Protein AF-A1SC08-F1 (afdb_monomer)

pLDDT: mean 81.38, std 13.32, range [43.0, 96.88]

Foldseek 3Di:
DPPDDDDDQDDDDDDPVRVVVVCPPPDPPDWDKDWDDPDRPDPDTQIWTFDDWAFDWDAPPVRDIDTHPDIDTDTHHDDDDDDPPDDD

Solvent-accessible surface area (backbone atoms only — not comparable to full-atom values): 6055 Å² total; per-residue (Å²): 131,83,75,83,75,89,74,91,86,84,80,86,80,79,51,73,66,56,53,53,62,74,51,64,89,60,64,92,84,59,84,57,73,50,71,42,57,80,46,95,90,49,91,52,62,49,66,23,30,64,78,46,75,45,57,44,72,50,66,45,98,85,68,49,77,46,74,46,95,51,78,42,74,40,68,43,73,63,95,77,74,76,55,102,87,58,72,132

Structure (mmCIF, N/CA/C/O backbone):
data_AF-A1SC08-F1
#
_entry.id   AF-A1SC08-F1
#
loop_
_atom_site.group_PDB
_atom_site.id
_atom_site.type_symbol
_atom_site.label_atom_id
_atom_site.label_alt_id
_atom_site.label_comp_id
_atom_site.label_asym_id
_atom_site.label_entity_id
_atom_site.label_seq_id
_atom_site.pdbx_PDB_ins_code
_atom_site.Cartn_x
_atom_site.Cartn_y
_atom_site.Cartn_z
_atom_site.occupancy
_atom_site.B_iso_or_equiv
_atom_site.auth_seq_id
_atom_site.auth_comp_id
_atom_site.auth_asym_id
_atom_site.auth_atom_id
_atom_site.pdbx_PDB_model_num
ATOM 1 N N . MET A 1 1 ? 22.276 5.643 -32.327 1.00 43.31 1 MET A N 1
ATOM 2 C CA . MET A 1 1 ? 21.505 5.300 -31.118 1.00 43.31 1 MET A CA 1
ATOM 3 C C . MET A 1 1 ? 20.187 4.726 -31.599 1.00 43.31 1 MET A C 1
ATOM 5 O O . MET A 1 1 ? 19.379 5.485 -32.119 1.00 43.31 1 MET A O 1
ATOM 9 N N . ALA A 1 2 ? 20.031 3.401 -31.598 1.00 50.34 2 ALA A N 1
ATOM 10 C CA . ALA A 1 2 ? 18.728 2.802 -31.871 1.00 50.34 2 ALA A CA 1
ATOM 11 C C . ALA A 1 2 ? 17.825 3.177 -30.691 1.00 50.34 2 ALA A C 1
ATOM 13 O O . ALA A 1 2 ? 18.193 2.905 -29.552 1.00 50.34 2 ALA A O 1
ATOM 14 N N . GLY A 1 3 ? 16.737 3.901 -30.959 1.00 54.06 3 GLY A N 1
ATOM 15 C CA . GLY A 1 3 ? 15.753 4.233 -29.935 1.00 54.06 3 GLY A CA 1
ATOM 16 C C . GLY A 1 3 ? 15.172 2.940 -29.381 1.00 54.06 3 GLY A C 1
ATOM 17 O O . GLY A 1 3 ? 14.786 2.062 -30.154 1.00 54.06 3 GLY A O 1
ATOM 18 N N . GLU A 1 4 ? 15.184 2.813 -28.062 1.00 58.31 4 GLU A N 1
ATOM 19 C CA . GLU A 1 4 ? 14.559 1.709 -27.347 1.00 58.31 4 GLU A CA 1
ATOM 20 C C . GLU A 1 4 ? 13.099 1.604 -27.806 1.00 58.31 4 GLU A C 1
ATOM 22 O O . GLU A 1 4 ? 12.365 2.596 -27.806 1.00 58.31 4 GLU A O 1
ATOM 27 N N . GLN A 1 5 ? 12.706 0.439 -28.325 1.00 60.28 5 GLN A N 1
ATOM 28 C CA . GLN A 1 5 ? 11.330 0.251 -28.773 1.00 60.28 5 GLN A CA 1
ATOM 29 C C . GLN A 1 5 ? 10.443 0.084 -27.535 1.00 60.28 5 GLN A C 1
ATOM 31 O O . GLN A 1 5 ? 10.789 -0.715 -26.665 1.00 60.28 5 GLN A O 1
ATOM 36 N N . PRO A 1 6 ? 9.311 0.802 -27.441 1.00 58.03 6 PRO A N 1
ATOM 37 C CA . PRO A 1 6 ? 8.377 0.604 -26.344 1.00 58.03 6 PRO A CA 1
ATOM 38 C C . PRO A 1 6 ? 7.861 -0.836 -26.381 1.00 58.03 6 PRO A C 1
ATOM 40 O O . PRO A 1 6 ? 7.459 -1.329 -27.436 1.00 58.03 6 PRO A O 1
ATOM 43 N N . TYR A 1 7 ? 7.878 -1.503 -25.231 1.00 66.69 7 TYR A N 1
ATOM 44 C CA . TYR A 1 7 ? 7.290 -2.824 -25.056 1.00 66.69 7 TYR A CA 1
ATOM 45 C C . TYR A 1 7 ? 6.062 -2.722 -24.148 1.00 66.69 7 TYR A C 1
ATOM 47 O O . TYR A 1 7 ? 5.974 -1.847 -23.286 1.00 66.69 7 TYR A O 1
ATOM 55 N N . GLU A 1 8 ? 5.086 -3.597 -24.371 1.00 73.56 8 GLU A N 1
ATOM 56 C CA . GLU A 1 8 ? 3.873 -3.645 -23.563 1.00 73.56 8 GLU A CA 1
ATOM 57 C C . GLU A 1 8 ? 4.147 -4.450 -22.286 1.00 73.56 8 GLU A C 1
ATOM 59 O O . GLU A 1 8 ? 4.428 -5.647 -22.345 1.00 73.56 8 GLU A O 1
ATOM 64 N N . HIS A 1 9 ? 4.092 -3.788 -21.131 1.00 74.75 9 HIS A N 1
ATOM 65 C CA . HIS A 1 9 ? 4.138 -4.433 -19.821 1.00 74.75 9 HIS A CA 1
ATOM 66 C C . HIS A 1 9 ? 2.697 -4.602 -19.322 1.00 74.75 9 HIS A C 1
ATOM 68 O O . HIS A 1 9 ? 2.045 -3.619 -18.971 1.00 74.75 9 HIS A O 1
ATOM 74 N N . VAL A 1 10 ? 2.198 -5.840 -19.283 1.00 76.25 10 VAL A N 1
ATOM 75 C CA . VAL A 1 10 ? 0.849 -6.167 -18.792 1.00 76.25 10 VAL A CA 1
ATOM 76 C C . VAL A 1 10 ? 0.968 -7.016 -17.533 1.00 76.25 10 VAL A C 1
ATOM 78 O O . VAL A 1 10 ? 1.651 -8.037 -17.539 1.00 76.25 10 VAL A O 1
ATOM 81 N N . VAL A 1 11 ? 0.282 -6.606 -16.466 1.00 77.88 11 VAL A N 1
ATOM 82 C CA . VAL A 1 11 ? 0.185 -7.354 -15.205 1.00 77.88 11 VAL A CA 1
ATOM 83 C C . VAL A 1 11 ? -1.268 -7.492 -14.780 1.00 77.88 11 VAL A C 1
ATOM 85 O O . VAL A 1 11 ? -2.069 -6.572 -14.954 1.00 77.88 11 VAL A O 1
ATOM 88 N N . ASP A 1 12 ? -1.596 -8.634 -14.182 1.00 87.19 12 ASP A N 1
ATOM 89 C CA . ASP A 1 12 ? -2.917 -8.880 -13.617 1.00 87.19 12 ASP A CA 1
ATOM 90 C C . ASP A 1 12 ? -2.997 -8.318 -12.196 1.00 87.19 12 ASP A C 1
ATOM 92 O O . ASP A 1 12 ? -2.361 -8.815 -11.262 1.00 87.19 12 ASP A O 1
ATOM 96 N N . ALA A 1 13 ? -3.814 -7.281 -12.019 1.00 88.25 13 ALA A N 1
ATOM 97 C CA . ALA A 1 13 ? -4.071 -6.721 -10.702 1.00 88.25 13 ALA A CA 1
ATOM 98 C C . ALA A 1 13 ? -4.793 -7.742 -9.809 1.00 88.25 13 ALA A C 1
ATOM 100 O O . ALA A 1 13 ? -5.827 -8.306 -10.179 1.00 88.25 13 ALA A O 1
ATOM 101 N N . TR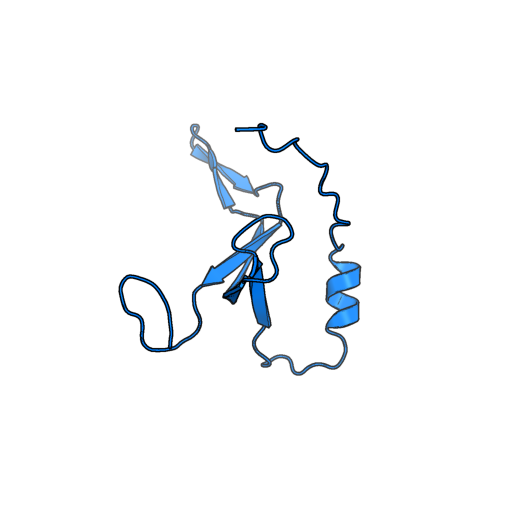P A 1 14 ? -4.278 -7.946 -8.596 1.00 88.56 14 TRP A N 1
ATOM 102 C CA . TRP A 1 14 ? -4.948 -8.782 -7.607 1.00 88.56 14 TRP A CA 1
ATOM 103 C C . TRP A 1 14 ? -6.238 -8.132 -7.106 1.00 88.56 14 TRP A C 1
ATOM 105 O O . TRP A 1 14 ? -6.305 -6.941 -6.805 1.00 88.56 14 TRP A O 1
ATOM 115 N N . THR A 1 15 ? -7.267 -8.955 -6.940 1.00 91.69 15 THR A N 1
ATOM 116 C CA . THR A 1 15 ? -8.483 -8.591 -6.214 1.00 91.69 15 THR A CA 1
ATOM 117 C C . THR A 1 15 ? -8.243 -8.604 -4.702 1.00 91.69 15 THR A C 1
ATOM 119 O O . THR A 1 15 ? -7.378 -9.315 -4.186 1.00 91.69 15 THR A O 1
ATOM 122 N N . VAL A 1 16 ? -9.106 -7.911 -3.952 1.00 89.00 16 VAL A N 1
ATOM 123 C CA . VAL A 1 16 ? -9.130 -7.977 -2.476 1.00 89.00 16 VAL A CA 1
ATOM 124 C C . VAL A 1 16 ? -9.290 -9.419 -1.971 1.00 89.00 16 VAL A C 1
ATOM 126 O O . VAL A 1 16 ? -8.743 -9.778 -0.930 1.00 89.00 16 VAL A O 1
ATOM 129 N N . GLY A 1 17 ? -10.029 -10.261 -2.701 1.00 94.31 17 GLY A N 1
ATOM 130 C CA . GLY A 1 17 ? -10.223 -11.668 -2.346 1.00 94.31 17 GLY A CA 1
ATOM 131 C C . GLY A 1 17 ? -8.934 -12.485 -2.437 1.00 94.31 17 GLY A C 1
ATOM 132 O O . GLY A 1 17 ? -8.655 -13.272 -1.536 1.00 94.31 17 GLY A O 1
ATOM 133 N N . GLN A 1 18 ? -8.133 -12.257 -3.482 1.00 95.06 18 GLN A N 1
ATOM 134 C CA . GLN A 1 18 ? -6.836 -12.920 -3.657 1.00 95.06 18 GLN A CA 1
ATOM 135 C C . GLN A 1 18 ? -5.852 -12.515 -2.559 1.00 95.06 18 GLN A C 1
ATOM 137 O O . GLN A 1 18 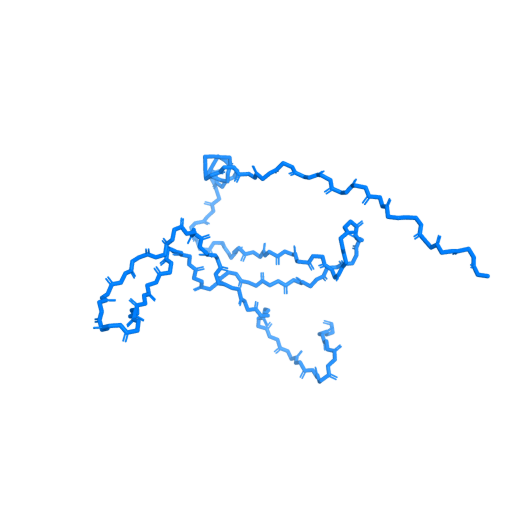? -5.252 -13.393 -1.942 1.00 95.06 18 GLN A O 1
ATOM 142 N N . LEU A 1 19 ? -5.771 -11.218 -2.237 1.00 91.19 19 LEU A N 1
ATOM 143 C CA . LEU A 1 19 ? -4.951 -10.757 -1.115 1.00 91.19 19 LEU A CA 1
ATOM 144 C C . LEU A 1 19 ? -5.412 -11.385 0.209 1.00 91.19 19 LEU A C 1
ATOM 146 O O . LEU A 1 19 ? -4.603 -11.944 0.939 1.00 91.19 19 LEU A O 1
ATOM 150 N N . ARG A 1 20 ? -6.719 -11.370 0.502 1.00 93.69 20 ARG A N 1
ATOM 151 C CA . ARG A 1 20 ? -7.260 -11.971 1.733 1.00 93.69 20 ARG A CA 1
ATOM 152 C C . ARG A 1 20 ? -6.907 -13.450 1.850 1.00 93.69 20 ARG A C 1
ATOM 154 O O . ARG A 1 20 ? -6.521 -13.879 2.928 1.00 93.69 20 ARG A O 1
ATOM 161 N N . ALA A 1 21 ? -7.055 -14.213 0.768 1.00 96.19 21 ALA A N 1
ATOM 162 C CA . ALA A 1 21 ? -6.736 -15.637 0.753 1.00 96.19 21 ALA A CA 1
ATOM 163 C C . ALA A 1 21 ? -5.249 -15.894 1.044 1.00 96.19 21 ALA A C 1
ATOM 165 O O . ALA A 1 21 ? -4.934 -16.821 1.786 1.00 96.19 21 ALA A O 1
ATOM 166 N N . ALA A 1 22 ? -4.356 -15.051 0.517 1.00 94.19 22 ALA A N 1
ATOM 167 C CA . ALA A 1 22 ? -2.917 -15.151 0.755 1.00 94.19 22 ALA A CA 1
ATOM 168 C C . ALA A 1 22 ? -2.518 -14.859 2.213 1.00 94.19 22 ALA A C 1
ATOM 170 O O . ALA A 1 22 ? -1.522 -15.392 2.691 1.00 94.19 22 ALA A O 1
ATOM 171 N N . LEU A 1 23 ? -3.300 -14.045 2.927 1.00 92.88 23 LEU A N 1
ATOM 172 C CA . LEU A 1 23 ? -3.030 -13.673 4.319 1.00 92.88 23 LEU A CA 1
ATOM 173 C C . LEU A 1 23 ? -3.634 -14.647 5.351 1.00 92.88 23 LEU A C 1
ATOM 175 O O . LEU A 1 23 ? -3.417 -14.482 6.550 1.00 92.88 23 LEU A O 1
ATOM 179 N N . VAL A 1 24 ? -4.403 -15.658 4.924 1.00 96.88 24 VAL A N 1
ATOM 180 C CA . VAL A 1 24 ? -5.064 -16.600 5.845 1.00 96.88 24 VAL A CA 1
ATOM 181 C C . VAL A 1 24 ? -4.034 -17.353 6.692 1.00 96.88 24 VAL A C 1
ATOM 183 O O . VAL A 1 24 ? -3.187 -18.069 6.166 1.00 96.88 24 VAL A O 1
ATOM 186 N N . GLY A 1 25 ? -4.169 -17.257 8.017 1.00 95.75 25 GLY A N 1
ATOM 187 C CA . GLY A 1 25 ? -3.340 -17.992 8.979 1.00 95.75 25 GLY A CA 1
ATOM 188 C C . GLY A 1 25 ? -2.032 -17.298 9.363 1.00 95.75 25 GLY A C 1
ATOM 189 O O . GLY A 1 25 ? -1.289 -17.848 10.175 1.00 95.75 25 GLY A O 1
ATOM 190 N N . LEU A 1 26 ? -1.757 -16.107 8.822 1.00 96.38 26 LEU A N 1
ATOM 191 C CA . LEU A 1 26 ? -0.662 -15.260 9.290 1.00 96.38 26 LEU A CA 1
ATOM 192 C C . LEU A 1 26 ? -1.057 -14.530 10.590 1.00 96.38 26 LEU A C 1
ATOM 194 O O . LEU A 1 26 ? -2.245 -14.281 10.798 1.00 96.38 26 LEU A O 1
ATOM 198 N N . PRO A 1 27 ? -0.096 -14.200 11.474 1.00 96.25 27 PRO A N 1
ATOM 199 C CA . PRO A 1 27 ? -0.368 -13.410 12.673 1.00 96.25 27 PRO A CA 1
ATOM 200 C C . PRO A 1 27 ? -0.909 -12.016 12.337 1.00 96.25 27 PRO A C 1
ATOM 202 O O . PRO A 1 27 ? -0.419 -11.372 11.411 1.00 96.25 27 PRO A O 1
ATOM 205 N N . ASP A 1 28 ? -1.866 -11.528 13.129 1.00 93.31 28 ASP A N 1
ATOM 206 C CA . ASP A 1 28 ? -2.478 -10.203 12.934 1.00 93.31 28 ASP A CA 1
ATOM 207 C C . ASP A 1 28 ? -1.484 -9.042 13.133 1.00 93.31 28 ASP A C 1
ATOM 209 O O . ASP A 1 28 ? -1.680 -7.957 12.590 1.00 93.31 28 ASP A O 1
ATOM 213 N N . ASP A 1 29 ? -0.430 -9.251 13.924 1.00 93.50 29 ASP A N 1
ATOM 214 C CA . ASP A 1 29 ? 0.615 -8.267 14.219 1.00 93.50 29 ASP A CA 1
ATOM 215 C C . ASP A 1 29 ? 1.837 -8.379 13.294 1.00 93.50 29 ASP A C 1
ATOM 217 O O . ASP A 1 29 ? 2.790 -7.609 13.441 1.00 93.50 29 ASP A O 1
ATOM 221 N N . LEU A 1 30 ? 1.815 -9.305 12.326 1.00 92.69 30 LEU A N 1
ATOM 222 C CA . LEU A 1 30 ? 2.872 -9.436 11.330 1.00 92.69 30 LEU A CA 1
ATOM 223 C C . LEU A 1 30 ? 2.882 -8.192 10.418 1.00 92.69 30 LEU A C 1
ATOM 225 O O . LEU A 1 30 ? 1.886 -7.931 9.737 1.00 92.69 30 LEU A O 1
ATOM 229 N N . PRO A 1 31 ? 3.991 -7.428 10.348 1.00 89.19 31 PRO A N 1
ATOM 230 C CA . PRO A 1 31 ? 4.078 -6.278 9.458 1.00 89.19 31 PRO A CA 1
ATOM 231 C C . PRO A 1 31 ? 3.940 -6.682 7.989 1.00 89.19 31 PRO A C 1
ATOM 233 O O . PRO A 1 31 ? 4.522 -7.674 7.550 1.00 89.19 31 PRO A O 1
ATOM 236 N N . VAL A 1 32 ? 3.221 -5.868 7.216 1.00 91.44 32 VAL A N 1
ATOM 237 C CA . VAL A 1 32 ? 3.138 -6.005 5.758 1.00 91.44 32 VAL A CA 1
ATOM 238 C C . VAL A 1 32 ? 4.114 -5.024 5.114 1.00 91.44 32 VAL A C 1
ATOM 240 O O . VAL A 1 32 ? 4.027 -3.815 5.349 1.00 91.44 32 VAL A O 1
ATOM 243 N N . ILE A 1 33 ? 5.024 -5.557 4.300 1.00 90.44 33 ILE A N 1
ATOM 244 C CA . I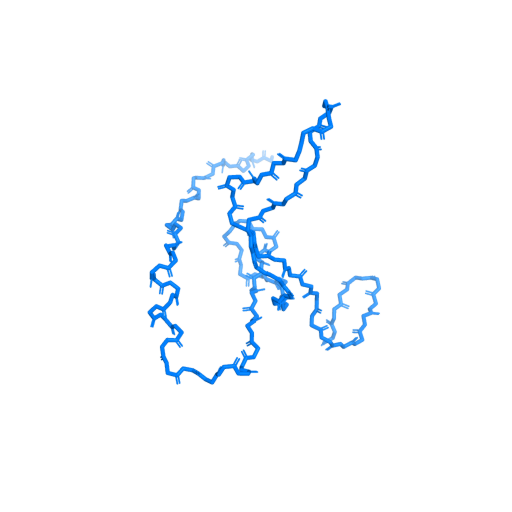LE A 1 33 ? 5.985 -4.803 3.489 1.00 90.44 33 ILE A CA 1
ATOM 245 C C . ILE A 1 33 ? 5.582 -4.961 2.020 1.00 90.44 33 ILE A C 1
ATOM 247 O O . ILE A 1 33 ? 5.205 -6.050 1.588 1.00 90.44 33 ILE A O 1
ATOM 251 N N . VAL A 1 34 ? 5.601 -3.859 1.282 1.00 88.50 34 VAL A N 1
ATOM 252 C CA . VAL A 1 34 ? 5.349 -3.777 -0.153 1.00 88.50 34 VAL A CA 1
ATOM 253 C C . VAL A 1 34 ? 6.628 -3.303 -0.819 1.00 88.50 34 VAL A C 1
ATOM 255 O O . VAL A 1 34 ? 7.093 -2.201 -0.541 1.00 88.50 34 VAL A O 1
ATOM 258 N N . ASP A 1 35 ? 7.139 -4.112 -1.736 1.00 85.94 35 ASP A N 1
ATOM 259 C CA . ASP A 1 35 ? 8.302 -3.771 -2.544 1.00 85.94 35 ASP A CA 1
ATOM 260 C C . ASP A 1 35 ? 7.841 -3.089 -3.833 1.00 85.94 35 ASP A C 1
ATOM 262 O O . ASP A 1 35 ? 7.030 -3.631 -4.592 1.00 85.94 35 ASP A O 1
ATOM 266 N N . VAL A 1 36 ? 8.320 -1.870 -4.066 1.00 84.38 36 VAL A N 1
ATOM 267 C CA . VAL A 1 36 ? 7.954 -1.051 -5.224 1.00 84.38 36 VAL A CA 1
ATOM 268 C C . VAL A 1 36 ? 9.106 -1.071 -6.216 1.00 84.38 36 VAL A C 1
ATOM 270 O O . VAL A 1 36 ? 10.179 -0.573 -5.910 1.00 84.38 36 VAL A O 1
ATOM 273 N N . ALA A 1 37 ? 8.898 -1.626 -7.409 1.00 80.19 37 ALA A N 1
ATOM 274 C CA . ALA A 1 37 ? 9.930 -1.624 -8.444 1.00 80.19 37 ALA A CA 1
ATOM 275 C C . ALA A 1 37 ? 10.359 -0.194 -8.817 1.00 80.19 37 ALA A C 1
ATOM 277 O O . ALA A 1 37 ? 9.506 0.680 -8.998 1.00 80.19 37 ALA A O 1
ATOM 278 N N . GLU A 1 38 ? 11.668 0.026 -8.967 1.00 80.62 38 GLU A N 1
ATOM 279 C CA . GLU A 1 38 ? 12.222 1.332 -9.364 1.00 80.62 38 GLU A CA 1
ATOM 280 C C . GLU A 1 38 ? 11.841 1.689 -10.811 1.00 80.62 38 GLU A C 1
ATOM 282 O O . GLU A 1 38 ? 11.590 2.850 -11.141 1.00 80.62 38 GLU A O 1
ATOM 287 N N . GLU A 1 39 ? 11.741 0.672 -11.669 1.00 76.94 39 GLU A N 1
ATOM 288 C CA . GLU A 1 39 ? 11.337 0.781 -13.069 1.00 76.94 39 GLU A CA 1
ATOM 289 C C . GLU A 1 39 ? 10.336 -0.335 -13.434 1.00 76.94 39 GLU A C 1
ATOM 291 O O . GLU A 1 39 ? 10.364 -1.418 -12.838 1.00 76.94 39 GLU A O 1
ATOM 296 N N . PRO A 1 40 ? 9.440 -0.134 -14.423 1.00 72.75 40 PRO A N 1
ATOM 297 C CA . PRO A 1 40 ? 8.504 -1.172 -14.854 1.00 72.75 40 PRO A CA 1
ATOM 298 C C . PRO A 1 40 ? 9.220 -2.459 -15.291 1.00 72.75 40 PRO A C 1
ATOM 300 O O . PRO A 1 40 ? 9.963 -2.461 -16.266 1.00 72.75 40 PRO A O 1
ATOM 303 N N . GLY A 1 41 ? 8.963 -3.569 -14.595 1.00 70.31 41 GLY A N 1
ATOM 304 C CA . GLY A 1 41 ? 9.585 -4.869 -14.887 1.00 70.31 41 GLY A CA 1
ATOM 305 C C . GLY A 1 41 ? 11.044 -5.011 -14.451 1.00 70.31 41 GLY A C 1
ATOM 306 O O . GLY A 1 41 ? 11.655 -6.024 -14.790 1.00 70.31 41 GLY A O 1
ATOM 307 N N . GLY A 1 42 ? 11.585 -4.034 -13.718 1.00 71.88 42 GLY A N 1
ATOM 308 C CA . GLY A 1 42 ? 12.900 -4.128 -13.090 1.00 71.88 42 GLY A CA 1
ATOM 309 C C . GLY A 1 42 ? 12.946 -5.174 -11.971 1.00 71.88 42 GLY A C 1
ATOM 310 O O . GLY A 1 42 ? 11.918 -5.561 -11.413 1.00 71.88 42 GLY A O 1
ATOM 311 N N . ASP A 1 43 ? 14.154 -5.638 -11.657 1.00 76.06 43 ASP A N 1
ATOM 312 C CA . ASP A 1 43 ? 14.451 -6.543 -10.542 1.00 76.06 43 ASP A CA 1
ATOM 313 C C . ASP A 1 43 ? 14.924 -5.803 -9.275 1.00 76.06 43 ASP A C 1
ATOM 315 O O . ASP A 1 43 ? 15.026 -6.423 -8.215 1.00 76.06 43 ASP A O 1
ATOM 319 N N . THR A 1 44 ? 15.167 -4.488 -9.363 1.00 79.44 44 THR A N 1
ATOM 320 C CA . THR A 1 44 ? 15.426 -3.594 -8.224 1.00 79.44 44 THR A CA 1
ATOM 321 C C . THR A 1 44 ? 14.127 -3.011 -7.664 1.00 79.44 44 THR A C 1
ATOM 323 O O . THR A 1 44 ? 13.203 -2.664 -8.407 1.00 79.44 44 THR A O 1
ATOM 326 N N . VAL A 1 45 ? 14.039 -2.925 -6.332 1.00 82.56 45 VAL A N 1
ATOM 327 C CA . VAL A 1 45 ? 12.832 -2.505 -5.606 1.00 82.56 45 VAL A CA 1
ATOM 328 C C . VAL A 1 45 ? 13.166 -1.617 -4.404 1.00 82.56 45 VAL A C 1
ATOM 330 O O . VAL A 1 45 ? 14.159 -1.841 -3.715 1.00 82.56 45 VAL A O 1
ATOM 333 N N . ASP A 1 46 ? 12.287 -0.659 -4.123 1.00 83.44 46 ASP A N 1
ATOM 334 C CA . ASP A 1 46 ? 12.217 0.095 -2.875 1.00 83.44 46 ASP A CA 1
ATOM 3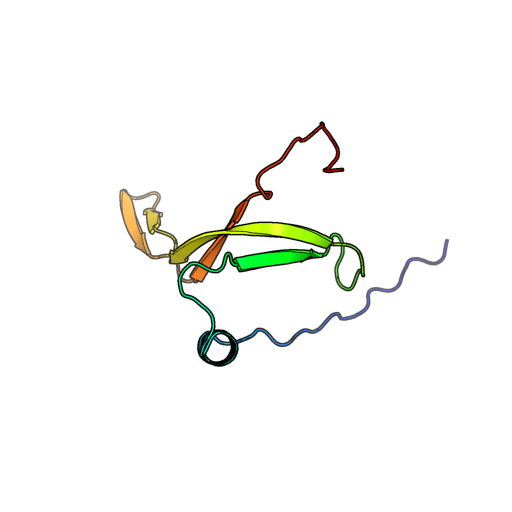35 C C . ASP A 1 46 ? 11.223 -0.578 -1.918 1.00 83.44 46 ASP A C 1
ATOM 337 O O . ASP A 1 46 ? 10.010 -0.581 -2.156 1.00 83.44 46 ASP A O 1
ATOM 341 N N . GLU A 1 47 ? 11.720 -1.122 -0.808 1.00 86.12 47 GLU A N 1
ATOM 342 C CA . GLU A 1 47 ? 10.870 -1.701 0.237 1.00 86.12 47 GLU A CA 1
ATOM 343 C C . GLU A 1 47 ? 10.114 -0.604 1.006 1.00 86.12 47 GLU A C 1
ATOM 345 O O . GLU A 1 47 ? 10.706 0.378 1.472 1.00 86.12 47 GLU A O 1
ATOM 350 N N . GLN A 1 48 ? 8.810 -0.788 1.221 1.00 86.62 48 GLN A N 1
ATOM 351 C CA . GLN A 1 48 ? 7.989 0.112 2.032 1.00 86.62 48 GLN A CA 1
ATOM 352 C C . GLN A 1 48 ? 7.074 -0.647 2.994 1.00 86.62 48 GLN A C 1
ATOM 354 O O . GLN A 1 48 ? 6.538 -1.698 2.676 1.00 86.62 48 GLN A O 1
ATOM 359 N N . VAL A 1 49 ? 6.829 -0.101 4.179 1.00 89.38 49 VAL A N 1
ATOM 360 C CA . VAL A 1 49 ? 5.870 -0.640 5.151 1.00 89.38 49 VAL A CA 1
ATOM 361 C C . VAL A 1 49 ? 4.485 -0.042 4.937 1.00 89.38 49 VAL A C 1
ATOM 363 O O . VAL A 1 49 ? 4.352 1.159 4.709 1.00 89.38 49 VAL A O 1
ATOM 366 N N . VAL A 1 50 ? 3.437 -0.856 5.065 1.00 90.62 50 VAL A N 1
ATOM 367 C CA . VAL A 1 50 ? 2.051 -0.365 5.030 1.00 90.62 50 VAL A CA 1
ATOM 368 C C . VAL A 1 50 ? 1.709 0.333 6.346 1.00 90.62 50 VAL A C 1
ATOM 370 O O . VAL A 1 50 ? 1.790 -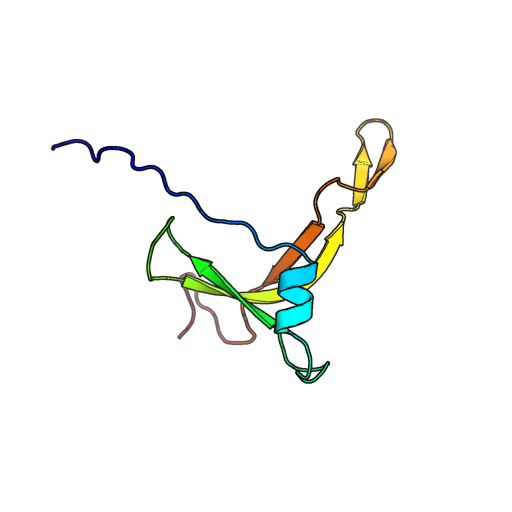0.267 7.416 1.00 90.62 50 VAL A O 1
ATOM 373 N N . ILE A 1 51 ? 1.265 1.588 6.264 1.00 91.50 51 ILE A N 1
ATOM 374 C CA . ILE A 1 51 ? 0.877 2.404 7.428 1.00 91.50 51 ILE A CA 1
ATOM 375 C C . ILE A 1 51 ? -0.609 2.781 7.442 1.00 91.50 51 ILE A C 1
ATOM 377 O 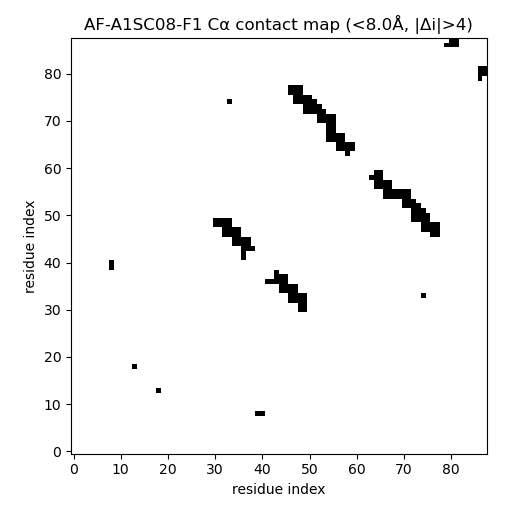O . ILE A 1 51 ? -1.131 3.211 8.469 1.00 91.50 51 ILE A O 1
ATOM 381 N N . SER A 1 52 ? -1.312 2.646 6.316 1.00 88.69 52 SER A N 1
ATOM 382 C CA . SER A 1 52 ? -2.759 2.882 6.237 1.00 88.69 52 SER A CA 1
ATOM 383 C C . SER A 1 52 ? -3.375 2.180 5.027 1.00 88.69 52 SER A C 1
ATOM 385 O O . SER A 1 52 ? -2.692 1.917 4.040 1.00 88.69 52 SER A O 1
ATOM 387 N N . ALA A 1 53 ? -4.674 1.885 5.085 1.00 89.00 53 ALA A N 1
ATOM 388 C CA . ALA A 1 53 ? -5.416 1.340 3.956 1.00 89.00 53 ALA A CA 1
ATOM 389 C C . ALA A 1 53 ? -6.874 1.816 3.991 1.00 89.00 53 ALA 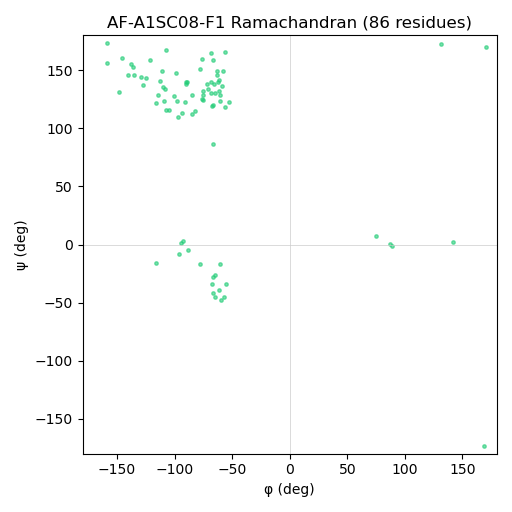A C 1
ATOM 391 O O . ALA A 1 53 ? -7.533 1.728 5.028 1.00 89.00 53 ALA A O 1
ATOM 392 N N . GLY A 1 54 ? -7.391 2.322 2.874 1.00 86.81 54 GLY A N 1
ATOM 393 C CA . GLY A 1 54 ? -8.764 2.816 2.809 1.00 86.81 54 GLY A CA 1
ATOM 394 C C . GLY A 1 54 ? -9.090 3.562 1.523 1.00 86.81 54 GLY A C 1
ATOM 395 O O . GLY A 1 54 ? -8.214 3.883 0.719 1.00 86.81 54 GLY A O 1
ATOM 396 N N . PHE A 1 55 ? -10.373 3.855 1.326 1.00 88.56 55 PHE A N 1
ATOM 397 C CA . PHE A 1 55 ? -10.784 4.789 0.283 1.00 88.56 55 PHE A CA 1
ATOM 398 C C . PHE A 1 55 ? -10.393 6.205 0.698 1.00 88.56 55 PHE A C 1
ATOM 400 O O . PHE A 1 55 ? -10.520 6.575 1.864 1.00 88.56 55 PHE A O 1
ATOM 407 N N . GLY A 1 56 ? -9.885 6.995 -0.249 1.00 81.31 56 GLY A N 1
ATOM 408 C CA . GLY A 1 56 ? -9.568 8.395 0.027 1.00 81.31 56 GLY A CA 1
ATOM 409 C C . GLY A 1 56 ? -10.812 9.150 0.501 1.00 81.31 56 GLY A C 1
ATOM 410 O O . GLY A 1 56 ? -11.919 8.845 0.076 1.00 81.31 56 GLY A O 1
ATOM 411 N N . HIS A 1 57 ? -10.635 10.155 1.346 1.00 85.25 57 HIS A N 1
ATOM 412 C CA . HIS A 1 57 ? -11.693 11.099 1.695 1.00 85.25 57 HIS A CA 1
ATOM 413 C C . HIS A 1 57 ? -11.189 12.507 1.403 1.00 85.25 57 HIS A C 1
ATOM 415 O O . HIS A 1 57 ? -10.000 12.786 1.567 1.00 85.25 57 HIS A O 1
ATOM 421 N N . GLY A 1 58 ? -12.068 13.383 0.933 1.00 84.19 58 GLY A N 1
ATOM 422 C CA . GLY A 1 58 ? -11.687 14.744 0.585 1.00 84.19 58 GLY A CA 1
ATOM 423 C C . GLY A 1 58 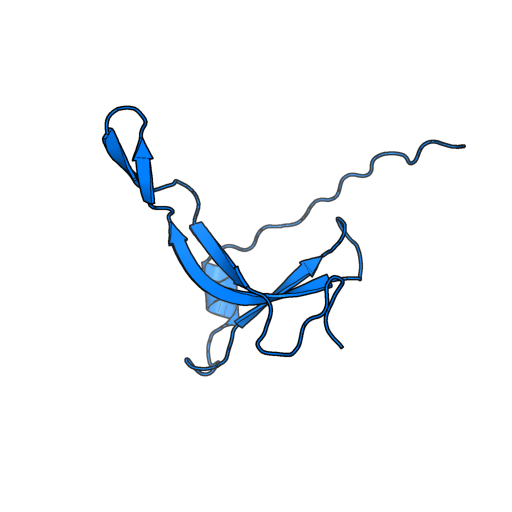? -12.865 15.698 0.558 1.00 84.19 58 GLY A C 1
ATOM 424 O O . GLY A 1 58 ? -14.018 15.295 0.676 1.00 84.19 58 GLY A O 1
ATOM 425 N N . ILE A 1 59 ? -12.540 16.973 0.384 1.00 89.19 59 ILE A N 1
ATOM 426 C CA . ILE A 1 59 ? -13.498 18.053 0.182 1.00 89.19 59 ILE A CA 1
ATOM 427 C C . ILE A 1 59 ? -13.359 18.497 -1.275 1.00 89.19 59 ILE A C 1
ATOM 429 O O . ILE A 1 59 ? -12.258 18.821 -1.726 1.00 89.19 59 ILE A O 1
ATOM 433 N N . ALA A 1 60 ? -14.450 18.460 -2.033 1.00 86.75 60 ALA A N 1
ATOM 434 C CA . ALA A 1 60 ? -14.504 18.980 -3.392 1.00 86.75 60 ALA A CA 1
ATOM 435 C C . ALA A 1 60 ? -14.378 20.514 -3.388 1.00 86.75 60 ALA A C 1
ATOM 437 O O . ALA A 1 60 ? -14.548 21.168 -2.361 1.00 86.75 60 ALA A O 1
ATOM 438 N N . GLY A 1 61 ? -14.096 21.118 -4.547 1.00 87.69 61 GLY A N 1
ATOM 439 C CA . GLY A 1 61 ? -13.919 22.575 -4.654 1.00 87.69 61 GLY A CA 1
ATOM 440 C C . GLY A 1 61 ? -15.151 23.404 -4.257 1.00 87.69 61 GLY A C 1
ATOM 441 O O . GLY A 1 61 ? -15.018 24.595 -3.992 1.00 87.69 61 GLY A O 1
ATOM 442 N N . ASP A 1 62 ? -16.329 22.783 -4.189 1.00 93.00 62 ASP A N 1
ATOM 443 C CA . ASP A 1 62 ? -17.583 23.382 -3.721 1.00 93.00 62 ASP A CA 1
ATOM 444 C C . ASP A 1 62 ? -17.854 23.170 -2.217 1.00 93.00 62 ASP A C 1
ATOM 446 O O . ASP A 1 62 ? -18.892 23.592 -1.712 1.00 93.00 62 ASP A O 1
ATOM 450 N N . GLY A 1 63 ? -16.924 22.540 -1.494 1.00 92.00 63 GLY A N 1
ATOM 451 C CA . GLY A 1 63 ? -17.051 22.242 -0.069 1.00 92.00 63 GLY A CA 1
ATOM 452 C C . GLY A 1 63 ? -17.713 20.899 0.251 1.00 92.00 63 GLY A C 1
ATOM 453 O O . GLY A 1 63 ? -17.812 20.552 1.426 1.00 92.00 63 GLY A O 1
ATOM 454 N N . THR A 1 64 ? -18.144 20.125 -0.747 1.00 94.19 64 THR A N 1
ATOM 455 C CA . THR A 1 64 ? -18.795 18.825 -0.523 1.00 94.19 64 THR A CA 1
ATOM 456 C C . THR A 1 64 ? -17.778 17.758 -0.120 1.00 94.19 64 THR A C 1
ATOM 458 O O . THR A 1 64 ? -16.787 17.544 -0.817 1.00 94.19 64 THR A O 1
ATOM 461 N N . GLU A 1 65 ? -18.031 17.039 0.975 1.00 92.75 65 GLU A N 1
ATOM 462 C CA . GLU A 1 65 ? -17.265 15.836 1.315 1.00 92.75 65 GLU A CA 1
ATOM 463 C C . GLU A 1 65 ? -17.493 14.724 0.284 1.00 92.75 65 GLU A C 1
ATOM 465 O O . GLU A 1 65 ? -18.620 14.463 -0.138 1.00 92.75 65 GLU A O 1
ATOM 470 N N . PHE A 1 66 ? -16.428 14.021 -0.095 1.00 86.56 66 PHE A N 1
ATOM 471 C CA . PHE A 1 66 ? -16.522 12.859 -0.970 1.00 86.56 66 PHE A CA 1
ATOM 472 C C . PHE A 1 66 ? -15.619 11.713 -0.519 1.00 86.56 66 PHE A C 1
ATOM 474 O O . PHE A 1 66 ? -14.586 11.904 0.127 1.00 86.56 66 PHE A O 1
ATOM 481 N N . VAL A 1 67 ? -16.017 10.505 -0.923 1.00 90.31 67 VAL A N 1
ATOM 482 C CA . VAL A 1 67 ? -15.210 9.288 -0.833 1.00 90.31 67 VAL A CA 1
ATOM 483 C C . VAL A 1 67 ? -14.610 9.015 -2.210 1.00 90.31 67 VAL A C 1
ATOM 485 O O . VAL A 1 67 ? -15.311 9.005 -3.224 1.00 90.31 67 VAL A O 1
ATOM 488 N N . GLY A 1 68 ? -13.298 8.832 -2.256 1.00 83.25 68 GLY A N 1
ATOM 489 C CA . GLY A 1 68 ? -12.550 8.465 -3.444 1.00 83.25 68 GLY A CA 1
ATOM 490 C C . GLY A 1 68 ? -12.979 7.097 -3.961 1.00 83.25 68 GLY A C 1
ATOM 491 O O . GLY A 1 68 ? -13.375 6.213 -3.207 1.00 83.25 68 GLY A O 1
ATOM 492 N N . ARG A 1 69 ? -12.892 6.914 -5.277 1.00 84.12 69 ARG A N 1
ATOM 493 C CA . ARG A 1 69 ? -13.312 5.672 -5.942 1.00 84.12 69 ARG A CA 1
ATOM 494 C C . ARG A 1 69 ? -12.305 4.530 -5.803 1.00 84.12 69 ARG A C 1
ATOM 496 O O . ARG A 1 69 ? -12.649 3.384 -6.068 1.00 84.12 69 ARG A O 1
ATOM 503 N N . GLU A 1 70 ? -11.074 4.849 -5.425 1.00 82.50 70 GLU A N 1
ATOM 504 C CA . GLU A 1 70 ? -9.945 3.925 -5.390 1.00 82.50 70 GLU A CA 1
ATOM 505 C C . GLU A 1 70 ? -9.575 3.603 -3.946 1.00 82.50 70 GLU 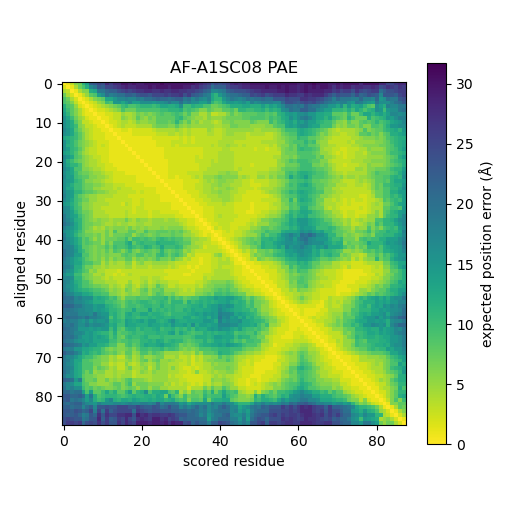A C 1
ATOM 507 O O . GLU A 1 70 ? -9.458 4.503 -3.107 1.00 82.50 70 GLU A O 1
ATOM 512 N N . PHE A 1 71 ? -9.371 2.316 -3.672 1.00 82.88 71 PHE A N 1
ATOM 513 C CA . PHE A 1 71 ? -8.783 1.866 -2.420 1.00 82.88 71 PHE A CA 1
ATOM 514 C C . PHE A 1 71 ? -7.279 2.133 -2.469 1.00 82.88 71 PHE A C 1
ATOM 516 O O . PHE A 1 71 ? -6.606 1.709 -3.408 1.00 82.88 71 PHE A O 1
ATOM 523 N N . ARG A 1 72 ? -6.756 2.852 -1.479 1.00 84.56 72 ARG A N 1
ATOM 524 C CA . ARG A 1 72 ? -5.344 3.227 -1.397 1.00 84.56 72 ARG A CA 1
ATOM 525 C C . ARG A 1 72 ? -4.686 2.514 -0.233 1.00 84.56 72 ARG A C 1
ATOM 527 O O . ARG A 1 72 ? -5.281 2.397 0.836 1.00 84.56 72 ARG A O 1
ATOM 534 N N . ILE A 1 73 ? -3.453 2.079 -0.452 1.00 86.94 73 ILE A N 1
ATOM 535 C CA . ILE A 1 73 ? -2.547 1.599 0.586 1.00 86.94 73 ILE A CA 1
ATOM 536 C C . ILE A 1 73 ? -1.495 2.694 0.750 1.00 86.94 73 ILE A C 1
ATOM 538 O O . ILE A 1 73 ? -0.808 3.039 -0.208 1.00 86.94 73 ILE A O 1
ATOM 542 N N . GLY A 1 74 ? -1.455 3.311 1.927 1.00 84.31 74 GLY A N 1
ATOM 543 C CA . GLY A 1 74 ? -0.420 4.273 2.281 1.00 84.31 74 GLY A CA 1
ATOM 544 C C . GLY A 1 74 ? 0.798 3.531 2.807 1.00 84.31 74 GLY A C 1
ATOM 545 O O . GLY A 1 74 ? 0.662 2.717 3.724 1.00 84.31 74 GLY A O 1
ATOM 546 N N . CYS A 1 75 ? 1.960 3.840 2.242 1.00 88.81 75 CYS A N 1
ATOM 547 C CA . CYS A 1 75 ? 3.232 3.210 2.562 1.00 88.81 75 CYS A CA 1
ATOM 548 C C . CYS A 1 75 ? 4.262 4.245 3.048 1.00 88.81 75 CYS A C 1
ATOM 550 O O . CYS A 1 75 ? 4.103 5.440 2.797 1.00 88.81 75 CYS A O 1
ATOM 552 N N . GLU A 1 76 ? 5.289 3.788 3.762 1.00 87.00 76 GLU A N 1
ATOM 553 C CA . GLU A 1 76 ? 6.428 4.591 4.230 1.00 87.00 76 GLU A CA 1
ATOM 554 C C . GLU A 1 76 ? 7.706 3.737 4.225 1.00 87.00 76 GLU A C 1
ATOM 556 O O . GLU A 1 76 ? 7.626 2.510 4.240 1.00 87.00 76 GLU A O 1
ATOM 561 N N . PHE A 1 77 ? 8.894 4.341 4.234 1.00 83.00 77 PHE A N 1
ATOM 562 C CA . PHE A 1 77 ? 10.133 3.578 4.381 1.00 83.00 77 PHE A CA 1
ATOM 563 C C . PHE A 1 77 ? 10.190 2.854 5.749 1.00 83.00 77 PHE A C 1
ATOM 565 O O . PHE A 1 77 ? 9.719 3.391 6.759 1.00 83.00 77 PHE A O 1
ATOM 572 N N . PRO A 1 78 ? 10.788 1.648 5.842 1.00 85.75 78 PRO A N 1
ATOM 573 C CA . PRO A 1 78 ? 10.872 0.903 7.101 1.00 85.75 78 PRO A CA 1
ATOM 574 C C . PRO A 1 78 ? 11.552 1.691 8.242 1.00 85.75 78 PRO A C 1
ATOM 576 O O . PRO A 1 78 ? 12.259 2.668 8.035 1.00 85.75 78 PRO A O 1
ATOM 579 N N . THR A 1 79 ? 11.447 1.277 9.504 1.00 80.88 79 THR A N 1
ATOM 580 C CA . THR A 1 79 ? 12.226 1.965 10.562 1.00 80.88 79 THR A CA 1
ATOM 581 C C . THR A 1 79 ? 13.725 1.691 10.401 1.00 80.88 79 THR A C 1
ATOM 583 O O . THR A 1 79 ? 14.125 0.539 10.223 1.00 80.88 79 THR A O 1
ATOM 586 N N . GLY A 1 80 ? 14.571 2.727 10.428 1.00 77.12 80 GLY A N 1
ATOM 587 C CA . GLY A 1 80 ? 16.030 2.611 10.300 1.00 77.12 80 GLY A CA 1
ATOM 588 C C . GLY A 1 80 ? 16.723 3.956 10.082 1.00 77.12 80 GLY A C 1
ATOM 589 O O . GLY A 1 80 ? 16.095 5.007 10.193 1.00 77.12 80 GLY A O 1
ATOM 590 N N . GLN A 1 81 ? 18.030 3.928 9.814 1.00 66.00 81 GLN A N 1
ATOM 591 C CA . GLN A 1 81 ? 18.795 5.133 9.492 1.00 66.00 81 GLN A CA 1
ATOM 592 C C . GLN A 1 81 ? 18.796 5.387 7.984 1.00 66.00 81 GLN A C 1
ATOM 594 O O . GLN A 1 81 ? 18.973 4.462 7.196 1.00 66.00 81 GLN A O 1
ATOM 599 N N . TYR A 1 82 ? 18.631 6.653 7.606 1.00 63.69 82 TYR A N 1
ATOM 600 C CA . TYR A 1 82 ? 18.546 7.098 6.218 1.00 63.69 82 TYR A CA 1
ATOM 601 C C . TYR A 1 82 ? 19.542 8.227 5.958 1.00 63.69 82 TYR A C 1
ATOM 603 O O . TYR A 1 82 ? 19.648 9.159 6.759 1.00 63.69 82 TYR A O 1
ATOM 611 N N . TYR A 1 83 ? 20.228 8.181 4.815 1.00 59.00 83 TYR A N 1
ATOM 612 C CA . TYR A 1 83 ? 20.909 9.340 4.231 1.00 59.00 83 TYR A CA 1
ATOM 613 C C . TYR A 1 83 ? 20.133 9.817 3.003 1.00 59.00 83 TYR A C 1
ATOM 615 O O . TYR A 1 83 ? 19.253 9.125 2.490 1.00 59.00 83 TYR A O 1
ATOM 623 N N . ARG A 1 84 ? 20.458 11.013 2.508 1.00 43.00 84 ARG A N 1
ATOM 624 C CA . ARG A 1 84 ? 19.887 11.544 1.266 1.00 43.00 84 ARG A CA 1
ATOM 625 C C . ARG A 1 84 ? 20.385 10.689 0.086 1.00 43.00 84 ARG A C 1
ATOM 627 O O . ARG A 1 84 ? 21.421 11.010 -0.485 1.00 43.00 84 ARG A O 1
ATOM 634 N N . GLY A 1 85 ? 19.685 9.591 -0.212 1.00 57.38 85 GLY A N 1
ATOM 635 C CA . GLY A 1 85 ? 20.020 8.652 -1.290 1.00 57.38 85 GLY A CA 1
ATOM 636 C C . GLY A 1 85 ? 19.798 7.150 -1.030 1.00 57.38 85 GLY A C 1
ATOM 637 O O . GLY A 1 85 ? 20.137 6.387 -1.921 1.00 57.38 85 GLY A O 1
ATOM 638 N N . GLY A 1 86 ? 19.272 6.709 0.127 1.00 54.44 86 GLY A N 1
ATOM 639 C CA . GLY A 1 86 ? 18.914 5.290 0.366 1.00 54.44 86 GLY A CA 1
ATOM 640 C C . GLY A 1 86 ? 19.421 4.689 1.691 1.00 54.44 86 GLY A C 1
ATOM 641 O O . GLY A 1 86 ? 20.158 5.347 2.434 1.00 54.44 86 GLY A O 1
ATOM 642 N N . ARG A 1 87 ? 18.976 3.458 2.002 1.00 48.62 87 ARG A N 1
ATOM 643 C CA . ARG A 1 87 ? 19.174 2.698 3.262 1.00 48.62 87 ARG A CA 1
ATOM 644 C C . ARG A 1 87 ? 20.332 1.680 3.138 1.00 48.62 87 ARG A C 1
ATOM 646 O O . ARG A 1 87 ? 20.565 1.172 2.049 1.00 48.62 87 ARG A O 1
ATOM 653 N N . THR A 1 88 ? 21.063 1.417 4.232 1.00 53.09 88 THR A N 1
ATOM 654 C CA . THR A 1 88 ? 22.162 0.417 4.321 1.00 53.09 88 THR A CA 1
ATOM 655 C C . THR A 1 88 ? 21.679 -1.017 4.427 1.00 53.09 88 THR A C 1
ATOM 657 O O . THR A 1 88 ? 20.714 -1.218 5.205 1.00 53.09 88 THR A O 1
#

Secondary structure (DSSP, 8-state):
-PPPPP------PPPHHHHHHHTTTS-TTPPPEEEEESSTT-S-EEEEEEEEEEEEEEE-TTS-EEEEEEEEEEEEPPSS-EETTEE-

Mean predicted aligned error: 8.89 Å

Radius of gyration: 17.97 Å; Cα contacts (8 Å, |Δi|>4): 91; chains: 1; bounding box: 41×41×46 Å

Sequence (88 aa):
MAGEQPYEHVVDAWTVGQLRAALVGLPDDLPVIVDVAEEPGGDTVDEQVVISAGFGHGIAGDGTEFVGREFRIGCEFPTGQYYRGGRT